Protein AF-A0A5N0TDD8-F1 (afdb_monomer_lite)

Radius of gyration: 12.01 Å; chains: 1; bounding box: 29×23×30 Å

pLDDT: mean 78.27, std 11.0, range [45.53, 89.5]

Foldseek 3Di:
DDADPVFGDKDFDDDDVVVVLVVCCCCVVVVQDWDKPPPPPPPDDPRGMMIGRGRVDDNVVVVVSVCCSVPVDD

Sequence (74 aa):
METDEMHGPYVQLGDFDDYDFLEDQLTERFGIDFFVSPPRDVVDSQEGYRIWFGKHQNPDSLQMLIDQIVKPNS

Organism: NCBI:txid2613842

Structure (mmCIF, N/CA/C/O backbone):
data_AF-A0A5N0TDD8-F1
#
_entry.id   AF-A0A5N0TDD8-F1
#
loop_
_atom_site.group_PDB
_atom_site.id
_atom_site.type_symbol
_atom_site.label_atom_id
_atom_site.label_alt_id
_atom_site.label_comp_id
_atom_site.label_asym_id
_atom_site.label_entity_id
_atom_site.label_seq_id
_atom_site.pdbx_PDB_ins_code
_atom_site.Cartn_x
_atom_site.Cartn_y
_atom_site.Cartn_z
_atom_site.occupancy
_atom_site.B_iso_or_equiv
_atom_site.auth_seq_id
_atom_site.auth_comp_id
_atom_site.auth_asym_id
_atom_site.auth_atom_id
_atom_site.pdbx_PDB_model_num
ATOM 1 N N . MET A 1 1 ? -1.287 11.167 -1.338 1.00 82.06 1 MET A N 1
ATOM 2 C CA . MET A 1 1 ? -0.985 10.052 -2.252 1.00 82.06 1 MET A CA 1
ATOM 3 C C . MET A 1 1 ? -0.207 10.576 -3.428 1.00 82.06 1 MET A C 1
ATOM 5 O O . MET A 1 1 ? -0.454 11.697 -3.859 1.00 82.06 1 MET A O 1
ATOM 9 N N . GLU A 1 2 ? 0.727 9.774 -3.914 1.00 85.06 2 GLU A N 1
ATOM 10 C CA . GLU A 1 2 ? 1.536 10.079 -5.085 1.00 85.06 2 GLU A CA 1
ATOM 11 C C . GLU A 1 2 ? 1.061 9.242 -6.279 1.00 85.06 2 GLU A C 1
ATOM 13 O O . GLU A 1 2 ? 0.289 8.293 -6.132 1.00 85.06 2 GLU A O 1
ATOM 18 N N . THR A 1 3 ? 1.452 9.623 -7.493 1.00 85.69 3 THR A N 1
ATOM 19 C CA . THR A 1 3 ? 1.097 8.889 -8.715 1.00 85.69 3 THR A CA 1
ATOM 20 C C . THR A 1 3 ? 2.335 8.722 -9.573 1.00 85.69 3 THR A C 1
ATOM 22 O O . THR A 1 3 ? 3.007 9.697 -9.895 1.00 85.69 3 THR A O 1
ATOM 25 N N . ASP A 1 4 ? 2.616 7.479 -9.941 1.00 86.88 4 ASP A N 1
ATOM 26 C CA . ASP A 1 4 ? 3.670 7.119 -10.875 1.00 86.88 4 ASP A CA 1
ATOM 27 C C . ASP A 1 4 ? 3.081 6.926 -12.282 1.00 86.88 4 ASP A C 1
ATOM 29 O O . ASP A 1 4 ? 2.043 6.283 -12.452 1.00 86.88 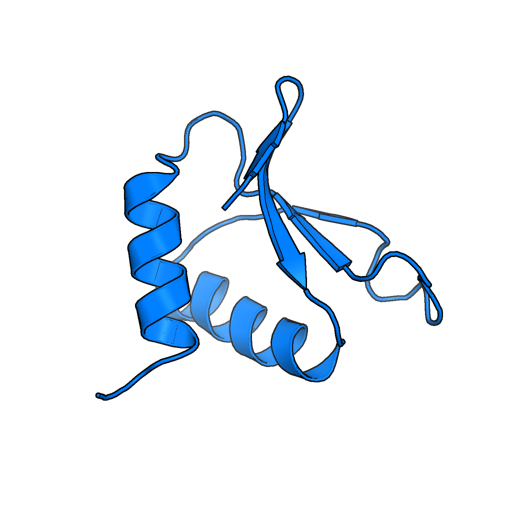4 ASP A O 1
ATOM 33 N N . GLU A 1 5 ? 3.737 7.452 -13.316 1.00 83.19 5 GLU A N 1
ATOM 34 C CA . GLU A 1 5 ? 3.237 7.362 -14.698 1.00 83.19 5 GLU A CA 1
ATOM 35 C C . GLU A 1 5 ? 3.209 5.912 -15.226 1.00 83.19 5 GLU A C 1
ATOM 37 O O . GLU A 1 5 ? 2.387 5.542 -16.080 1.00 83.19 5 GLU A O 1
ATOM 42 N N . MET A 1 6 ? 4.101 5.056 -14.715 1.00 83.19 6 MET A N 1
ATOM 43 C CA . MET A 1 6 ? 4.260 3.671 -15.152 1.00 83.19 6 MET A CA 1
ATOM 44 C C . MET A 1 6 ? 3.379 2.686 -14.379 1.00 83.19 6 MET A C 1
ATOM 46 O O . MET A 1 6 ? 2.966 1.691 -14.973 1.00 83.19 6 MET A O 1
ATOM 50 N N . HIS A 1 7 ? 3.018 2.973 -13.133 1.00 80.25 7 HIS A N 1
ATOM 51 C CA . HIS A 1 7 ? 2.318 2.028 -12.254 1.00 80.25 7 HIS A CA 1
ATOM 52 C C . HIS A 1 7 ? 1.000 2.574 -11.687 1.00 80.25 7 HIS A C 1
ATOM 54 O O . HIS A 1 7 ? 0.137 1.789 -11.296 1.00 80.25 7 HIS A O 1
ATOM 60 N N . GLY A 1 8 ? 0.781 3.889 -11.730 1.00 86.31 8 GLY A N 1
ATOM 61 C CA . GLY A 1 8 ? -0.417 4.541 -11.207 1.00 86.31 8 GLY A CA 1
ATOM 62 C C . GLY A 1 8 ? -0.255 5.047 -9.767 1.00 86.31 8 GLY A C 1
ATOM 63 O O . GLY A 1 8 ? 0.873 5.256 -9.313 1.00 86.31 8 GLY A O 1
ATOM 64 N N . PRO A 1 9 ? -1.368 5.299 -9.054 1.00 89.44 9 PRO A N 1
ATOM 65 C CA . PRO A 1 9 ? -1.341 5.781 -7.679 1.00 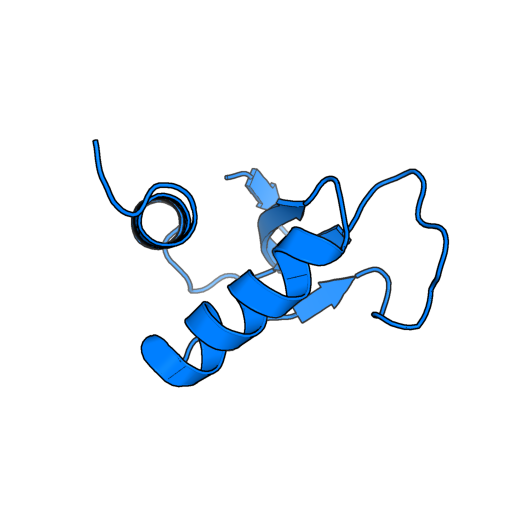89.44 9 PRO A CA 1
ATOM 66 C C . PRO A 1 9 ? -0.625 4.812 -6.741 1.00 89.44 9 PRO A C 1
ATOM 68 O O . PRO A 1 9 ? -0.802 3.592 -6.836 1.00 89.44 9 PRO A O 1
ATOM 71 N N . TYR A 1 10 ? 0.160 5.374 -5.822 1.00 89.31 10 TYR A N 1
ATOM 72 C CA . TYR A 1 10 ? 0.857 4.617 -4.793 1.00 89.31 10 TYR A CA 1
ATOM 73 C C . TYR A 1 10 ? 0.934 5.364 -3.459 1.00 89.31 10 TYR A C 1
ATOM 75 O O . TYR A 1 10 ? 0.841 6.596 -3.392 1.00 89.31 10 TYR A O 1
ATOM 83 N N . VAL A 1 11 ? 1.132 4.598 -2.388 1.00 86.94 11 VAL A N 1
ATOM 84 C CA . VAL A 1 11 ? 1.441 5.111 -1.051 1.00 86.94 11 VAL A CA 1
ATOM 85 C C . VAL A 1 11 ? 2.774 4.546 -0.579 1.00 86.94 11 VAL A C 1
ATOM 87 O O . VAL A 1 11 ? 3.066 3.373 -0.803 1.00 86.94 11 VAL A O 1
ATOM 90 N N . GLN A 1 12 ? 3.591 5.393 0.043 1.00 85.19 12 GLN A N 1
ATOM 91 C CA . GLN A 1 12 ? 4.826 4.994 0.705 1.00 85.19 12 GLN A CA 1
ATOM 92 C C . GLN A 1 12 ? 4.573 4.896 2.211 1.00 85.19 12 GLN A C 1
ATOM 94 O O . GLN A 1 12 ? 4.102 5.854 2.825 1.00 85.19 12 GLN A O 1
ATOM 99 N N . LEU A 1 13 ? 4.866 3.736 2.786 1.00 77.69 13 LEU A N 1
ATOM 100 C CA . LEU A 1 13 ? 4.789 3.453 4.211 1.00 77.69 13 LEU A CA 1
ATOM 101 C C . LEU A 1 13 ? 6.185 3.557 4.825 1.00 77.69 13 LEU A C 1
ATOM 103 O O . LEU A 1 13 ? 7.169 3.111 4.227 1.00 77.69 13 LEU A O 1
ATOM 107 N N . GLY A 1 14 ? 6.248 4.173 6.005 1.00 65.00 14 GLY A N 1
ATOM 108 C CA . GLY A 1 14 ? 7.491 4.363 6.751 1.00 65.00 14 GLY A CA 1
ATOM 109 C C . GLY A 1 14 ? 7.972 3.085 7.432 1.00 65.00 14 GLY A C 1
ATOM 110 O O . GLY A 1 14 ? 9.152 2.776 7.333 1.00 65.00 14 GLY A O 1
ATOM 111 N N . ASP A 1 15 ? 7.053 2.329 8.042 1.00 66.00 15 ASP A N 1
ATOM 112 C CA . ASP A 1 15 ? 7.356 1.129 8.826 1.00 66.00 15 ASP A CA 1
ATOM 113 C C . ASP A 1 15 ? 6.432 -0.046 8.470 1.00 66.00 15 ASP A C 1
ATOM 115 O O . ASP A 1 15 ? 5.359 0.114 7.885 1.00 66.00 15 ASP A O 1
ATOM 119 N N . PHE A 1 16 ? 6.889 -1.252 8.811 1.00 61.41 16 PHE A N 1
ATOM 120 C CA . PHE A 1 16 ? 6.271 -2.517 8.410 1.00 61.41 16 PHE A CA 1
ATOM 121 C C . PHE A 1 16 ? 5.007 -2.880 9.204 1.00 61.41 16 PHE A C 1
ATOM 123 O O . PHE A 1 16 ? 4.122 -3.540 8.668 1.00 61.41 16 PHE A O 1
ATOM 130 N N . ASP A 1 17 ? 4.884 -2.421 10.451 1.00 67.19 17 ASP A N 1
ATOM 131 C CA . ASP A 1 17 ? 3.701 -2.702 11.279 1.00 67.19 17 ASP A CA 1
ATOM 132 C C . ASP A 1 17 ? 2.417 -2.108 10.669 1.00 67.19 17 ASP A C 1
ATOM 134 O O . ASP A 1 17 ? 1.337 -2.686 10.788 1.00 67.19 17 ASP A O 1
ATOM 138 N N . ASP A 1 18 ? 2.541 -0.993 9.943 1.00 69.19 18 ASP A N 1
ATOM 139 C CA . ASP A 1 18 ? 1.424 -0.369 9.235 1.00 69.19 18 ASP A CA 1
ATOM 140 C C . ASP A 1 18 ? 1.057 -1.116 7.940 1.00 69.19 18 ASP A C 1
ATOM 142 O O . ASP A 1 18 ? -0.067 -0.976 7.457 1.00 69.19 18 ASP A O 1
ATOM 146 N N . TYR A 1 19 ? 1.970 -1.917 7.372 1.00 77.19 19 TYR A N 1
ATOM 147 C CA . TYR A 1 19 ? 1.725 -2.667 6.136 1.00 77.19 19 TYR A CA 1
ATOM 148 C C . TYR A 1 19 ? 0.748 -3.821 6.359 1.00 77.19 19 TYR A C 1
ATOM 150 O O . TYR A 1 19 ? -0.235 -3.903 5.631 1.00 77.19 19 TYR A O 1
ATOM 158 N N . ASP A 1 20 ? 0.980 -4.675 7.362 1.00 78.81 20 ASP A N 1
ATOM 159 C CA . ASP A 1 20 ? 0.139 -5.862 7.601 1.00 78.81 20 ASP A CA 1
ATOM 160 C C . ASP A 1 20 ? -1.314 -5.463 7.904 1.00 78.81 20 ASP A C 1
ATOM 162 O O . ASP A 1 20 ? -2.255 -5.987 7.312 1.00 78.81 20 ASP A O 1
ATOM 166 N N . PHE A 1 21 ? -1.510 -4.452 8.757 1.00 82.81 21 PHE A N 1
ATOM 167 C CA . PHE A 1 21 ? -2.846 -3.924 9.038 1.00 82.81 21 PHE A CA 1
ATOM 168 C C . PHE A 1 21 ? -3.516 -3.344 7.784 1.00 82.81 21 PHE A C 1
ATOM 170 O O . PHE A 1 21 ? -4.716 -3.533 7.564 1.00 82.81 21 PHE A O 1
ATOM 177 N N . LEU A 1 22 ? -2.755 -2.621 6.960 1.00 82.50 22 LEU A N 1
ATOM 178 C CA . LEU A 1 22 ? -3.280 -2.012 5.747 1.00 82.50 22 LEU A CA 1
ATOM 179 C C . LEU A 1 22 ? -3.607 -3.060 4.675 1.00 82.50 22 LEU A C 1
ATOM 181 O O . LEU A 1 22 ? -4.638 -2.935 4.017 1.00 82.50 22 LEU A O 1
ATOM 185 N N . GLU A 1 23 ? -2.777 -4.091 4.525 1.00 84.88 23 GLU A N 1
ATOM 186 C CA . GLU A 1 23 ? -2.982 -5.232 3.629 1.00 84.88 23 GLU A CA 1
ATOM 187 C C 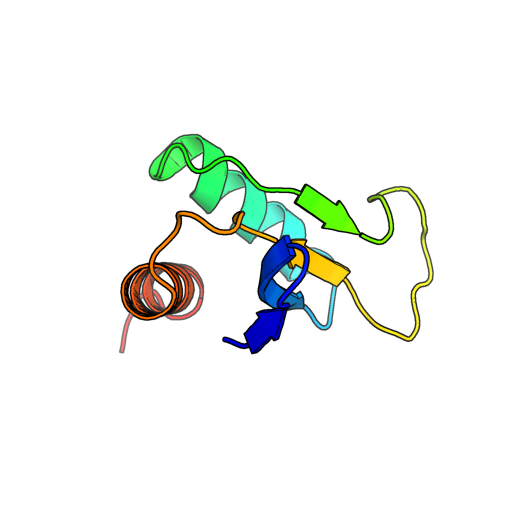. GLU A 1 23 ? -4.288 -5.960 3.957 1.00 84.88 23 GLU A C 1
ATOM 189 O O . GLU A 1 23 ? -5.130 -6.127 3.066 1.00 84.88 23 GLU A O 1
ATOM 194 N N . ASP A 1 24 ? -4.512 -6.294 5.230 1.00 87.00 24 ASP A N 1
ATOM 195 C CA . ASP A 1 24 ? -5.743 -6.946 5.684 1.00 87.00 24 ASP A CA 1
ATOM 196 C C . ASP A 1 24 ? -6.972 -6.076 5.390 1.00 87.00 24 ASP A C 1
ATOM 198 O O . ASP A 1 24 ? -7.971 -6.540 4.838 1.00 87.00 24 ASP A O 1
ATOM 202 N N . GLN A 1 25 ? -6.919 -4.775 5.703 1.00 88.25 25 GLN A N 1
ATOM 203 C CA . GLN A 1 25 ? -8.050 -3.888 5.418 1.00 88.25 25 GLN A CA 1
ATOM 204 C C . GLN A 1 25 ? -8.302 -3.758 3.909 1.00 88.25 25 GLN A C 1
ATOM 206 O O . GLN A 1 25 ? -9.447 -3.851 3.466 1.00 88.25 25 GLN A O 1
ATOM 211 N N . LEU A 1 26 ? -7.267 -3.553 3.097 1.00 86.69 26 LEU A N 1
ATOM 212 C CA . LEU A 1 26 ? -7.417 -3.382 1.652 1.00 86.69 26 LEU A CA 1
ATOM 213 C C . LEU A 1 26 ? -7.981 -4.638 0.983 1.00 86.69 26 LEU A C 1
ATOM 215 O O . LEU A 1 26 ? -8.919 -4.530 0.189 1.00 86.69 26 LEU A O 1
ATOM 219 N N . THR A 1 27 ? -7.456 -5.813 1.324 1.00 87.50 27 THR A N 1
ATOM 220 C CA . THR A 1 27 ? -7.856 -7.078 0.696 1.00 87.50 27 THR A CA 1
ATOM 221 C C . THR A 1 27 ? -9.163 -7.620 1.269 1.00 87.50 27 THR A C 1
ATOM 223 O O . THR A 1 27 ? -10.108 -7.851 0.514 1.00 87.50 27 THR A O 1
ATOM 226 N N . GLU A 1 28 ? -9.276 -7.774 2.590 1.00 86.44 28 GLU A N 1
ATOM 227 C CA . GLU A 1 28 ? -10.420 -8.449 3.212 1.00 86.44 28 GLU A CA 1
ATOM 228 C C . GLU A 1 28 ? -11.663 -7.562 3.280 1.00 86.44 28 GLU A C 1
ATOM 230 O O . GLU A 1 28 ? -12.786 -8.035 3.085 1.00 86.44 28 GLU A O 1
ATOM 235 N N . ARG A 1 29 ? -11.486 -6.266 3.564 1.00 84.19 29 ARG A N 1
ATOM 236 C CA . ARG A 1 29 ? -12.615 -5.349 3.776 1.00 84.19 29 ARG A CA 1
ATOM 237 C C . ARG A 1 29 ? -13.050 -4.639 2.503 1.00 84.19 29 ARG A C 1
ATOM 239 O O . ARG A 1 29 ? -14.247 -4.401 2.332 1.00 84.19 29 ARG A O 1
ATOM 246 N N . PHE A 1 30 ? -12.105 -4.281 1.637 1.00 82.31 30 PHE A N 1
ATOM 247 C CA . PHE A 1 30 ? -12.391 -3.493 0.437 1.00 82.31 30 PHE A CA 1
ATOM 248 C C . PHE A 1 30 ? -12.206 -4.260 -0.879 1.00 82.31 30 PHE A C 1
ATOM 250 O O . PHE A 1 30 ? -12.677 -3.774 -1.907 1.00 82.31 30 PHE A O 1
ATOM 257 N N . GLY A 1 31 ? -11.595 -5.452 -0.865 1.00 85.00 31 GLY A N 1
ATOM 258 C CA . GLY A 1 31 ? -11.378 -6.257 -2.072 1.00 85.00 31 GLY A CA 1
ATOM 259 C C . GLY A 1 31 ? -10.472 -5.574 -3.098 1.00 85.00 31 GLY A C 1
ATOM 260 O O . GLY A 1 31 ? -10.720 -5.678 -4.298 1.00 85.00 31 GLY A O 1
ATOM 261 N N . ILE A 1 32 ? -9.483 -4.808 -2.632 1.00 83.88 32 ILE A N 1
ATOM 262 C CA . ILE A 1 32 ? -8.561 -4.048 -3.476 1.00 83.88 32 ILE A CA 1
ATOM 263 C C . ILE A 1 32 ? -7.293 -4.863 -3.707 1.00 83.88 32 ILE A C 1
ATOM 265 O O . ILE A 1 32 ? -6.566 -5.169 -2.765 1.00 83.88 32 ILE A O 1
ATOM 269 N N . ASP A 1 33 ? -7.003 -5.135 -4.977 1.00 84.00 33 ASP A N 1
ATOM 270 C CA . ASP A 1 33 ? -5.725 -5.695 -5.406 1.00 84.00 33 ASP A CA 1
ATOM 271 C C . ASP A 1 33 ? -4.654 -4.598 -5.499 1.00 84.00 33 ASP A C 1
ATOM 273 O O . ASP A 1 33 ? -4.900 -3.502 -6.016 1.00 84.00 33 ASP A O 1
ATOM 277 N N . PHE A 1 34 ? -3.443 -4.906 -5.039 1.00 87.12 34 PHE A N 1
ATOM 278 C CA . PHE A 1 34 ? -2.302 -3.998 -5.091 1.00 87.12 34 PHE A CA 1
ATOM 279 C C . PHE A 1 34 ? -0.978 -4.753 -5.261 1.00 87.12 34 PHE A C 1
ATOM 281 O O . PHE A 1 34 ? -0.901 -5.974 -5.131 1.00 87.12 34 PHE A O 1
ATOM 288 N N . PHE A 1 35 ? 0.079 -4.009 -5.575 1.00 85.38 35 PHE A N 1
ATOM 289 C CA . PHE A 1 35 ? 1.447 -4.509 -5.688 1.00 85.38 35 PHE A CA 1
ATOM 290 C C . PHE A 1 35 ? 2.344 -3.824 -4.654 1.00 85.38 35 PHE A C 1
ATOM 292 O O . PHE A 1 35 ? 2.231 -2.614 -4.478 1.00 85.38 35 PHE A O 1
ATOM 299 N N . VAL A 1 36 ? 3.250 -4.566 -4.006 1.00 83.88 36 VAL A N 1
ATOM 300 C CA . VAL A 1 36 ? 4.216 -4.023 -3.034 1.00 83.88 36 VAL A CA 1
ATOM 301 C C . VAL A 1 36 ? 5.658 -4.164 -3.526 1.00 83.88 36 VAL A C 1
ATOM 303 O O . VAL A 1 36 ? 6.037 -5.178 -4.113 1.00 83.88 36 VAL A O 1
ATOM 306 N N . SER A 1 37 ? 6.479 -3.146 -3.273 1.00 79.38 37 SER A N 1
ATOM 307 C CA . SER A 1 37 ? 7.928 -3.164 -3.500 1.00 79.38 37 SER A CA 1
ATOM 308 C C . SER A 1 37 ? 8.651 -2.269 -2.479 1.00 79.38 37 SER A C 1
ATOM 310 O O . SER A 1 37 ? 8.206 -1.143 -2.242 1.00 79.38 37 SER A O 1
ATOM 312 N N . PRO A 1 38 ? 9.791 -2.720 -1.926 1.00 71.44 38 PRO A N 1
ATOM 313 C CA . PRO A 1 38 ? 10.377 -4.042 -2.150 1.00 71.44 38 PRO A CA 1
ATOM 314 C C . PRO A 1 38 ? 9.506 -5.172 -1.565 1.00 71.44 38 PRO A C 1
ATOM 316 O O . PRO A 1 38 ? 8.620 -4.896 -0.754 1.00 71.44 38 PRO A O 1
ATOM 319 N N . PRO A 1 39 ? 9.682 -6.427 -2.030 1.00 66.81 39 PRO A N 1
ATOM 320 C CA . PRO A 1 39 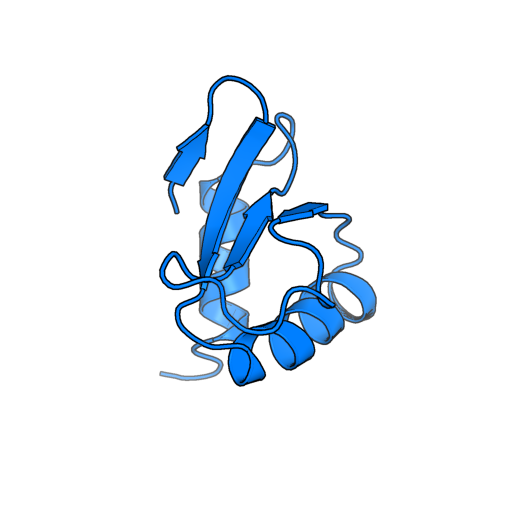? 8.935 -7.564 -1.505 1.00 66.81 39 PRO A CA 1
ATOM 321 C C . PRO A 1 39 ? 9.059 -7.653 0.015 1.00 66.81 39 PRO A C 1
ATOM 323 O O . PRO A 1 39 ? 10.112 -7.329 0.564 1.00 66.81 39 PRO A O 1
ATOM 326 N N . ARG A 1 40 ? 8.010 -8.165 0.665 1.00 63.28 40 ARG A N 1
ATOM 327 C CA . ARG A 1 40 ? 7.897 -8.345 2.122 1.00 63.28 40 ARG A CA 1
ATOM 328 C C . ARG A 1 40 ? 9.143 -8.966 2.775 1.00 63.28 40 ARG A C 1
ATOM 330 O O . ARG A 1 40 ? 9.495 -8.619 3.895 1.00 63.28 40 ARG A O 1
ATOM 337 N N . ASP A 1 41 ? 9.828 -9.855 2.0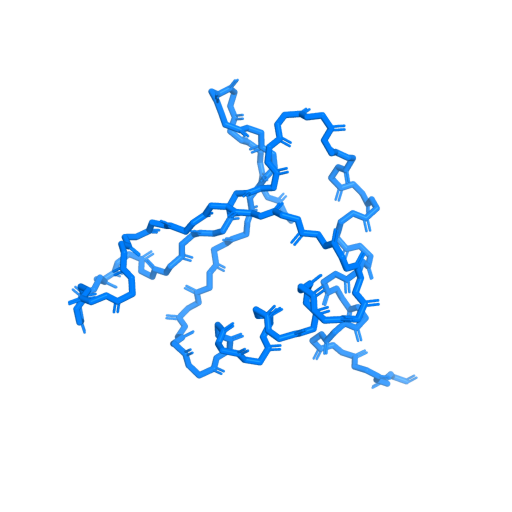59 1.00 63.34 41 ASP 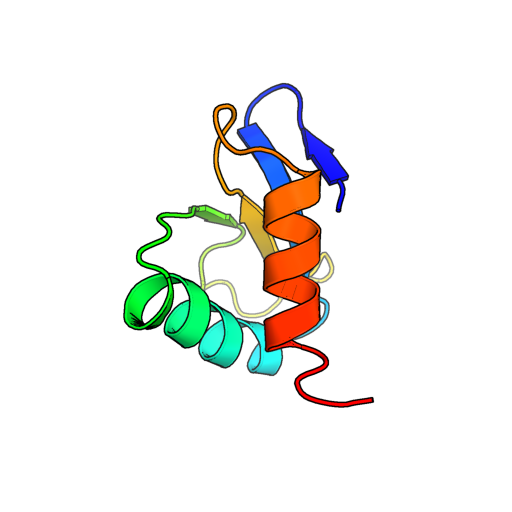A N 1
ATOM 338 C CA . ASP A 1 41 ? 11.010 -10.578 2.541 1.00 63.34 41 ASP A CA 1
ATOM 339 C C . ASP A 1 41 ? 12.316 -9.751 2.518 1.00 63.34 41 ASP A C 1
ATOM 341 O O . ASP A 1 41 ? 13.377 -10.242 2.910 1.00 63.34 41 ASP A O 1
ATOM 345 N N . VAL A 1 42 ? 12.278 -8.500 2.047 1.00 64.62 42 VAL A N 1
ATOM 346 C CA . VAL A 1 42 ? 13.439 -7.600 2.003 1.00 64.62 42 VAL A CA 1
ATOM 347 C C . VAL A 1 42 ? 13.466 -6.746 3.271 1.00 64.62 42 VAL A C 1
ATOM 349 O O . VAL A 1 42 ? 12.932 -5.645 3.322 1.00 64.62 42 VAL A O 1
ATOM 352 N N . VAL A 1 43 ? 14.129 -7.285 4.294 1.00 54.75 43 VAL A N 1
ATOM 353 C CA . VAL A 1 43 ? 14.092 -6.856 5.708 1.00 54.75 43 VAL A CA 1
ATOM 354 C C . VAL A 1 43 ? 14.612 -5.434 6.004 1.00 54.75 43 VAL A C 1
ATOM 356 O O . VAL A 1 43 ? 14.504 -4.991 7.138 1.00 54.75 43 VAL A O 1
ATOM 359 N N . ASP A 1 44 ? 15.154 -4.679 5.047 1.00 53.72 44 ASP A N 1
ATOM 360 C CA . ASP A 1 44 ? 15.853 -3.425 5.389 1.00 53.72 44 ASP A CA 1
ATOM 361 C C . ASP A 1 44 ? 15.880 -2.404 4.238 1.00 53.72 44 ASP A C 1
ATOM 363 O O . ASP A 1 44 ? 16.920 -1.911 3.791 1.00 53.72 44 ASP A O 1
ATOM 367 N N . SER A 1 45 ? 14.699 -2.109 3.696 1.00 55.19 45 SER A N 1
ATOM 368 C CA . SER A 1 45 ? 14.530 -0.994 2.768 1.00 55.19 45 SER A CA 1
ATOM 369 C C . SER A 1 45 ? 14.651 0.327 3.529 1.00 55.19 45 SER A C 1
ATOM 371 O O . SER A 1 45 ? 13.675 0.789 4.115 1.00 55.19 45 SER A O 1
ATOM 373 N N . GLN A 1 46 ? 15.815 0.986 3.485 1.00 56.16 46 GLN A N 1
ATOM 374 C CA . GLN A 1 46 ? 15.947 2.371 3.983 1.00 56.16 46 GLN A CA 1
ATOM 375 C C . GLN A 1 46 ? 14.964 3.343 3.301 1.00 56.16 46 GLN A C 1
ATOM 377 O O . GLN A 1 46 ? 14.739 4.447 3.789 1.00 56.16 46 GLN A O 1
ATOM 382 N N . GLU A 1 47 ? 14.387 2.941 2.166 1.00 63.66 47 GLU A N 1
ATOM 383 C CA . GLU A 1 47 ? 13.431 3.720 1.385 1.00 63.66 47 GLU A CA 1
ATOM 384 C C . GLU A 1 47 ? 11.963 3.445 1.774 1.00 63.66 47 GLU A C 1
ATOM 386 O O . GLU A 1 47 ? 11.063 4.025 1.167 1.00 63.66 47 GLU A O 1
ATOM 391 N N . GLY A 1 48 ? 11.691 2.597 2.775 1.00 70.00 48 GLY A N 1
ATOM 392 C CA . GLY A 1 48 ? 10.332 2.201 3.168 1.00 70.00 48 GLY A CA 1
ATOM 393 C C . GLY A 1 48 ? 9.650 1.281 2.146 1.00 70.00 48 GLY A C 1
ATOM 394 O O . GLY A 1 48 ? 10.279 0.810 1.192 1.00 70.00 48 GLY A O 1
ATOM 395 N N . TYR A 1 49 ? 8.360 1.005 2.348 1.00 76.81 49 TYR A N 1
ATOM 396 C CA . TYR A 1 49 ? 7.557 0.151 1.461 1.00 76.81 49 TYR A CA 1
ATOM 397 C C . TYR A 1 49 ? 6.649 0.995 0.587 1.00 76.81 49 TYR A C 1
ATOM 399 O O . TYR A 1 49 ? 6.066 1.968 1.052 1.00 76.81 49 TYR A O 1
ATOM 407 N N . ARG A 1 50 ? 6.485 0.621 -0.679 1.00 84.50 50 ARG A N 1
ATOM 408 C CA . ARG A 1 50 ? 5.531 1.272 -1.576 1.00 84.50 50 ARG A CA 1
ATOM 409 C C . ARG A 1 50 ? 4.454 0.288 -1.991 1.00 84.50 50 ARG A C 1
ATOM 411 O O . ARG A 1 50 ? 4.766 -0.833 -2.384 1.00 84.50 50 ARG A O 1
ATOM 418 N N . ILE A 1 51 ? 3.205 0.731 -1.916 1.00 86.81 51 ILE A N 1
ATOM 419 C CA . ILE A 1 51 ? 2.026 -0.006 -2.366 1.00 86.81 51 ILE A CA 1
ATOM 420 C C . ILE A 1 51 ? 1.447 0.716 -3.575 1.00 86.81 51 ILE A C 1
ATOM 422 O O . ILE A 1 51 ? 1.049 1.874 -3.460 1.00 86.81 51 ILE A O 1
ATOM 426 N N . TRP A 1 52 ? 1.374 0.035 -4.715 1.00 89.50 52 TRP A N 1
ATOM 427 C CA . TRP A 1 52 ? 0.774 0.528 -5.952 1.00 89.50 52 TRP A CA 1
ATOM 428 C C . TRP A 1 52 ? -0.599 -0.092 -6.174 1.00 89.50 52 TRP A C 1
ATOM 430 O O . TRP A 1 52 ? -0.752 -1.310 -6.132 1.00 89.50 52 TRP A O 1
ATOM 440 N N . PHE A 1 53 ? -1.576 0.745 -6.513 1.00 89.19 53 PHE A N 1
ATOM 441 C CA . PHE A 1 53 ? -2.971 0.332 -6.710 1.00 89.19 53 PHE A CA 1
ATOM 442 C C . PHE A 1 53 ? -3.350 0.156 -8.189 1.00 89.19 53 PHE A C 1
ATOM 444 O O . PHE A 1 53 ? -4.481 -0.185 -8.522 1.00 89.19 53 PHE A O 1
ATOM 451 N N . GLY A 1 54 ? -2.403 0.388 -9.102 1.00 83.50 54 GLY A N 1
ATOM 452 C CA . GLY A 1 54 ? -2.622 0.266 -10.539 1.00 83.50 54 GLY A CA 1
ATOM 453 C C . GLY A 1 54 ? -3.262 1.506 -11.174 1.00 83.50 54 GLY A C 1
ATOM 454 O O . GLY A 1 54 ? -4.036 2.242 -10.566 1.00 83.50 54 GLY A O 1
ATOM 455 N N . LYS A 1 55 ? -2.965 1.727 -12.459 1.00 80.19 55 LYS A N 1
ATOM 456 C CA . LYS A 1 55 ? -3.301 2.955 -13.212 1.00 80.19 55 LYS A CA 1
ATOM 457 C C . LYS A 1 55 ? -4.783 3.304 -13.318 1.00 80.19 55 LYS A C 1
ATOM 459 O O . LYS A 1 55 ? -5.110 4.444 -13.628 1.00 80.19 55 LYS A O 1
ATOM 464 N N . HIS A 1 56 ? -5.663 2.324 -13.156 1.00 78.12 56 HIS A N 1
ATOM 465 C CA . HIS A 1 56 ? -7.101 2.511 -13.347 1.00 78.12 56 HIS A CA 1
ATOM 466 C C . HIS A 1 56 ? -7.819 2.981 -12.082 1.00 78.12 56 HIS A C 1
ATOM 468 O O . HIS A 1 56 ? -8.999 3.321 -12.152 1.00 78.12 56 HIS A O 1
ATOM 474 N N . GLN A 1 57 ? -7.127 3.008 -10.942 1.00 80.88 57 GLN A N 1
ATOM 475 C CA . GLN A 1 57 ? -7.717 3.444 -9.688 1.00 80.88 57 GLN A CA 1
ATOM 476 C C . GLN A 1 57 ? -7.701 4.966 -9.560 1.00 80.88 57 GLN A C 1
ATOM 478 O O . GLN A 1 57 ? -6.754 5.638 -9.972 1.00 80.88 57 GLN A O 1
ATOM 483 N N . ASN A 1 58 ? -8.763 5.512 -8.968 1.00 85.25 58 ASN A N 1
ATOM 484 C CA . ASN A 1 58 ? -8.868 6.943 -8.717 1.00 85.25 58 ASN A CA 1
ATOM 485 C C . ASN A 1 58 ? -8.066 7.316 -7.451 1.00 85.25 58 ASN A C 1
ATOM 487 O O . ASN A 1 58 ? -8.397 6.820 -6.368 1.00 85.25 58 ASN A O 1
ATOM 491 N N . PRO A 1 59 ? -7.055 8.202 -7.549 1.00 85.62 59 PRO A N 1
ATOM 492 C CA . PRO A 1 59 ? -6.232 8.592 -6.408 1.00 85.62 59 PRO A CA 1
ATOM 493 C C . PRO A 1 59 ? -7.021 9.298 -5.294 1.00 85.62 59 PRO A C 1
ATOM 495 O O . PRO A 1 59 ? -6.718 9.098 -4.123 1.00 85.62 59 PRO A O 1
ATOM 498 N N . ASP A 1 60 ? -8.059 10.074 -5.600 1.00 87.00 60 ASP A N 1
ATOM 499 C CA . ASP A 1 60 ? -8.844 10.751 -4.560 1.00 87.00 60 ASP A CA 1
ATOM 500 C C . ASP A 1 60 ? -9.653 9.739 -3.739 1.00 87.00 60 ASP A C 1
ATOM 502 O O . ASP A 1 60 ? -9.672 9.782 -2.510 1.00 87.00 60 ASP A O 1
ATOM 506 N N . SER A 1 61 ? -10.281 8.775 -4.418 1.00 87.19 61 SER A N 1
ATOM 507 C CA . SER A 1 61 ? -11.057 7.715 -3.762 1.00 87.19 61 SER A CA 1
ATOM 508 C C . SER A 1 61 ? -10.175 6.809 -2.908 1.00 87.19 61 SER A C 1
ATOM 510 O O . SER A 1 61 ? -10.540 6.474 -1.782 1.00 87.19 61 SER A O 1
ATOM 512 N N . LEU A 1 62 ? -8.997 6.451 -3.420 1.00 87.00 62 LEU A N 1
ATOM 513 C CA . LEU A 1 62 ? -8.013 5.692 -2.660 1.00 87.00 62 LEU A CA 1
ATOM 514 C C . LEU A 1 62 ? -7.508 6.498 -1.453 1.00 87.00 62 LEU A C 1
ATOM 516 O O . LEU A 1 62 ? -7.405 5.935 -0.371 1.00 87.00 62 LEU A O 1
ATOM 520 N N . GLN A 1 63 ? -7.250 7.808 -1.582 1.00 86.50 63 GLN A N 1
ATOM 521 C CA . GLN A 1 63 ? -6.765 8.618 -0.456 1.00 86.50 63 GLN A CA 1
ATOM 522 C C . GLN A 1 63 ? -7.803 8.646 0.664 1.00 86.50 63 GLN A C 1
ATOM 524 O O . GLN A 1 63 ? -7.459 8.421 1.820 1.00 86.50 63 GLN A O 1
ATOM 529 N N . MET A 1 64 ? -9.079 8.839 0.318 1.00 87.44 64 MET A N 1
ATOM 530 C CA . MET A 1 64 ? -10.177 8.793 1.285 1.00 87.44 64 MET A CA 1
ATOM 531 C C . MET A 1 64 ? -10.291 7.436 1.986 1.00 87.44 64 MET A C 1
ATOM 533 O O . MET A 1 64 ? -10.673 7.382 3.153 1.00 87.44 64 MET A O 1
ATOM 537 N N . LEU A 1 65 ? -10.002 6.342 1.280 1.00 86.38 65 LEU A N 1
ATOM 538 C CA . LEU A 1 65 ? -10.040 4.992 1.833 1.00 86.38 65 LEU A CA 1
ATOM 539 C C . LEU A 1 65 ? -8.866 4.746 2.787 1.00 86.38 65 LEU A C 1
ATOM 541 O O . LEU A 1 65 ? -9.077 4.270 3.899 1.00 86.38 65 LEU A O 1
ATOM 545 N N . ILE A 1 66 ? -7.651 5.129 2.391 1.00 84.44 66 ILE A N 1
ATOM 546 C CA . ILE A 1 66 ? -6.465 5.044 3.252 1.00 84.44 66 ILE A CA 1
ATOM 547 C C . ILE A 1 66 ? -6.654 5.904 4.507 1.00 84.44 66 ILE A C 1
ATOM 549 O O . ILE A 1 66 ? -6.397 5.438 5.615 1.00 84.44 66 ILE A O 1
ATOM 553 N N . ASP A 1 67 ? -7.184 7.121 4.363 1.00 85.38 67 ASP A N 1
ATOM 554 C CA . ASP A 1 67 ? -7.471 8.001 5.499 1.00 85.38 67 ASP A CA 1
ATOM 555 C C . ASP A 1 67 ? -8.488 7.375 6.467 1.00 85.38 67 ASP A C 1
ATOM 557 O O . ASP A 1 67 ? -8.324 7.496 7.678 1.00 85.38 67 ASP A O 1
ATOM 561 N N . GLN A 1 68 ? -9.500 6.658 5.965 1.00 84.12 68 GLN A N 1
ATOM 562 C CA . GLN A 1 68 ? -10.459 5.928 6.806 1.00 84.12 68 GLN A CA 1
ATOM 563 C C . GLN A 1 68 ? -9.824 4.758 7.565 1.00 84.12 68 GLN A C 1
ATOM 565 O O . GLN A 1 68 ? -10.237 4.468 8.687 1.00 84.12 68 GLN A O 1
ATOM 570 N N . ILE A 1 69 ? -8.848 4.076 6.964 1.00 82.50 69 ILE A N 1
ATOM 571 C CA . ILE A 1 69 ? -8.150 2.950 7.595 1.00 82.50 69 ILE A CA 1
ATOM 572 C C . ILE A 1 69 ? -7.206 3.454 8.689 1.00 82.50 69 ILE A C 1
ATOM 574 O O . ILE A 1 69 ? -7.224 2.943 9.806 1.00 82.50 69 ILE A O 1
ATOM 578 N N . VAL A 1 70 ? -6.405 4.474 8.376 1.00 77.00 70 VAL A N 1
ATOM 579 C CA . VAL A 1 70 ? -5.330 4.970 9.250 1.00 77.00 70 VAL A CA 1
ATOM 580 C C . VAL A 1 70 ? -5.854 5.940 10.317 1.00 77.00 70 VAL A C 1
ATOM 582 O O . VAL A 1 70 ? -5.297 6.029 11.409 1.00 77.00 70 VAL A O 1
ATOM 585 N N . LYS A 1 71 ? -6.952 6.659 10.050 1.00 71.62 71 LYS A N 1
ATOM 586 C CA . LYS A 1 71 ? -7.612 7.559 11.013 1.00 71.62 71 LYS A CA 1
ATOM 587 C C . LYS A 1 71 ? -9.070 7.150 11.215 1.00 71.62 71 LYS A C 1
ATOM 589 O O . LYS A 1 71 ? -9.975 7.888 10.823 1.00 71.62 71 LYS A O 1
ATOM 594 N N . PRO A 1 72 ? -9.328 6.004 11.870 1.00 60.31 72 PRO A N 1
ATOM 595 C CA . PRO A 1 72 ? -10.676 5.464 11.966 1.00 60.31 72 PRO A CA 1
ATOM 596 C C . PRO A 1 72 ? -11.656 6.329 12.775 1.00 60.31 72 PRO A C 1
ATOM 598 O O . PRO A 1 72 ? -12.843 6.045 12.714 1.00 60.31 72 PRO A O 1
ATOM 601 N N . ASN A 1 73 ? -11.215 7.372 13.496 1.00 48.97 73 ASN A N 1
ATOM 602 C CA . ASN A 1 73 ? -12.078 8.383 14.121 1.00 48.97 73 ASN A CA 1
ATOM 603 C C . ASN A 1 73 ? -11.309 9.697 14.370 1.00 48.97 73 ASN A C 1
ATOM 605 O O . ASN A 1 73 ? -10.277 9.696 15.043 1.00 48.97 73 ASN A O 1
ATOM 609 N N . SER A 1 74 ? -11.841 10.822 13.891 1.00 45.53 74 SER A N 1
ATOM 610 C CA . SER A 1 74 ? -11.721 12.132 14.553 1.00 45.53 74 SER A CA 1
ATOM 611 C C . SER A 1 74 ? -13.089 12.527 15.078 1.00 45.53 74 SER A C 1
ATOM 613 O O . SER A 1 74 ? -14.078 12.206 14.382 1.00 45.53 74 SER A O 1
#

Secondary structure (DSSP, 8-state):
-EEETTTEEEEEESSSHHHHHHHHIIIIIT----EEES-TT-TT-TT-EEEE--TTS-HHHHHHHHHHHH----